Protein AF-A0A7C0VFT2-F1 (afdb_monomer_lite)

Secondary structure (DSSP, 8-state):
-PPPHHHHHHHHHHHHHHHHHHHHHHGGGHHHHHHHHHHHHHHHHHHHHHHHTTS-EEEEEEEETTEEEEEEE-TTHHHHHHH-

Foldseek 3Di:
DQDDPCLLPCVLVVCVVVLVVVCVPVPPVSVVVSVVSLVVSLVSLVVCQVVQVVPWDWDWDCPDVVDIDTDIGHPVVSVVSNVD

Radius of gyration: 15.29 Å; chains: 1; bounding box: 36×20×45 Å

Sequence (84 aa):
MVGSLWLAVLLPVAFMPVVYLLGRQMGGRVAWVAALPLVYTTLSLVRLMPVVSGAPVAEYLEWLPGVRFGFYLDGLSLPIAALV

pLDDT: mean 89.76, std 8.19, range [43.81, 95.69]

Structure (mmCIF, N/CA/C/O backbone):
data_AF-A0A7C0VFT2-F1
#
_entry.id   AF-A0A7C0VFT2-F1
#
loop_
_atom_site.group_PDB
_atom_site.id
_atom_site.type_symbol
_atom_site.label_atom_id
_atom_site.label_alt_id
_atom_site.label_comp_id
_atom_site.label_asym_id
_atom_site.label_entity_id
_atom_site.label_seq_id
_atom_site.pdbx_PDB_ins_code
_atom_site.Cartn_x
_atom_site.Cartn_y
_atom_site.Cartn_z
_atom_site.occupancy
_atom_site.B_iso_or_equiv
_atom_site.auth_seq_id
_atom_site.auth_comp_id
_atom_site.auth_asym_id
_atom_site.auth_atom_id
_atom_site.pdbx_PDB_model_num
ATOM 1 N N . MET A 1 1 ? 14.771 -12.351 -2.140 1.00 43.81 1 MET A N 1
ATOM 2 C CA . MET A 1 1 ? 13.441 -12.560 -2.749 1.00 43.81 1 MET A CA 1
ATOM 3 C C . MET A 1 1 ? 12.858 -11.188 -3.025 1.00 43.81 1 MET A C 1
ATOM 5 O O . MET A 1 1 ? 12.776 -10.405 -2.088 1.00 43.81 1 MET A O 1
ATOM 9 N N . VAL A 1 2 ? 12.572 -10.860 -4.287 1.00 54.38 2 VAL A N 1
ATOM 10 C CA . VAL A 1 2 ? 11.854 -9.624 -4.643 1.00 54.38 2 VAL A CA 1
ATOM 11 C C . VAL A 1 2 ? 10.475 -9.719 -3.983 1.00 54.38 2 VAL A C 1
ATOM 13 O O . VAL A 1 2 ? 9.819 -10.751 -4.107 1.00 54.38 2 VAL A O 1
ATOM 16 N N . GLY A 1 3 ? 10.098 -8.729 -3.171 1.00 65.56 3 GLY A N 1
ATOM 17 C CA . GLY A 1 3 ? 8.779 -8.709 -2.534 1.00 65.56 3 GLY A CA 1
ATOM 18 C C . GLY A 1 3 ? 7.689 -8.582 -3.596 1.00 65.56 3 GLY A C 1
ATOM 19 O O . GLY A 1 3 ? 7.882 -7.849 -4.561 1.00 65.56 3 GLY A O 1
ATOM 20 N N . SER A 1 4 ? 6.571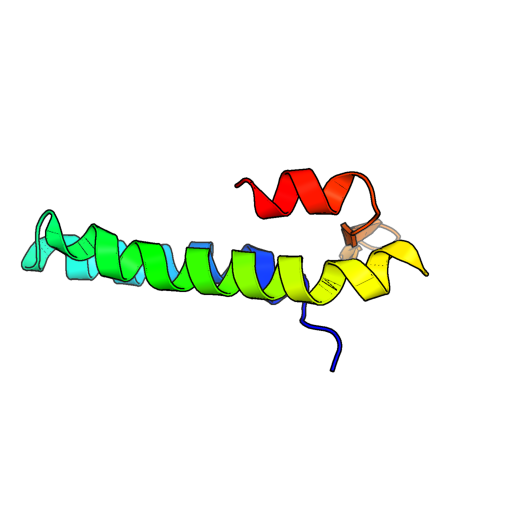 -9.295 -3.433 1.00 85.75 4 SER A N 1
ATOM 21 C CA . SER A 1 4 ? 5.495 -9.253 -4.427 1.00 85.75 4 SER A CA 1
ATOM 22 C C . SER A 1 4 ? 4.744 -7.922 -4.384 1.00 85.75 4 SER A C 1
ATOM 24 O O . SER A 1 4 ? 4.254 -7.516 -3.325 1.00 85.75 4 SER A O 1
ATOM 26 N N . LEU A 1 5 ? 4.611 -7.273 -5.544 1.00 89.75 5 LEU A N 1
ATOM 27 C CA . LEU A 1 5 ? 3.839 -6.035 -5.705 1.00 89.75 5 LEU A CA 1
ATOM 28 C C . LEU A 1 5 ? 2.347 -6.281 -5.459 1.00 89.75 5 LEU A C 1
ATOM 30 O O . LEU A 1 5 ? 1.676 -5.448 -4.852 1.00 89.75 5 LEU A O 1
ATOM 34 N N . TRP A 1 6 ? 1.839 -7.459 -5.837 1.00 91.12 6 TRP A N 1
ATOM 35 C CA . TRP A 1 6 ? 0.469 -7.860 -5.510 1.00 91.12 6 TRP A CA 1
ATOM 36 C C . TRP A 1 6 ? 0.210 -7.868 -4.008 1.00 91.12 6 TRP A C 1
ATOM 38 O O . TRP A 1 6 ? -0.812 -7.350 -3.568 1.00 91.12 6 TRP A O 1
ATOM 48 N N . LEU A 1 7 ? 1.135 -8.402 -3.207 1.00 89.69 7 LEU A N 1
ATOM 49 C CA . LEU A 1 7 ? 0.990 -8.381 -1.750 1.00 89.69 7 LEU A CA 1
ATOM 50 C C . LEU A 1 7 ? 1.037 -6.953 -1.206 1.00 89.69 7 LEU A C 1
ATOM 52 O O . LEU A 1 7 ? 0.243 -6.622 -0.329 1.00 89.69 7 LEU A O 1
ATOM 56 N N . ALA A 1 8 ? 1.910 -6.100 -1.748 1.00 89.81 8 ALA A N 1
ATOM 57 C CA . ALA A 1 8 ? 2.003 -4.703 -1.331 1.00 89.81 8 ALA A CA 1
ATOM 58 C C . ALA A 1 8 ? 0.682 -3.932 -1.526 1.00 89.81 8 ALA A C 1
ATOM 60 O O . ALA A 1 8 ? 0.371 -3.049 -0.736 1.00 89.81 8 ALA A O 1
ATOM 61 N N . VAL A 1 9 ? -0.120 -4.284 -2.536 1.00 90.44 9 VAL A N 1
ATOM 62 C CA . VAL A 1 9 ? -1.400 -3.611 -2.820 1.00 90.44 9 VAL A CA 1
ATOM 63 C C . VAL A 1 9 ? -2.596 -4.326 -2.188 1.00 90.44 9 VAL A C 1
ATOM 65 O O . VAL A 1 9 ? -3.514 -3.682 -1.683 1.00 90.44 9 VAL A O 1
ATOM 68 N N . LEU A 1 10 ? -2.615 -5.659 -2.202 1.00 92.44 10 LEU A N 1
ATOM 69 C CA . LEU A 1 10 ? -3.773 -6.436 -1.758 1.00 92.44 10 LEU A CA 1
ATOM 70 C C . LEU A 1 10 ? -3.815 -6.643 -0.246 1.00 92.44 10 LEU A C 1
ATOM 72 O O . LEU A 1 10 ? -4.898 -6.867 0.291 1.00 92.44 10 LEU A O 1
ATOM 76 N N . LEU A 1 11 ? -2.684 -6.564 0.461 1.00 93.00 11 LEU A N 1
ATOM 77 C CA . LEU A 1 11 ? -2.654 -6.828 1.900 1.00 93.00 11 LEU A CA 1
ATOM 78 C C . LEU A 1 11 ? -3.536 -5.859 2.717 1.00 93.00 11 LEU A C 1
ATOM 80 O O . LEU A 1 11 ? -4.318 -6.349 3.534 1.00 93.00 11 LEU A O 1
ATOM 84 N N . PRO A 1 12 ? -3.512 -4.526 2.501 1.00 92.12 12 PRO A N 1
ATOM 85 C CA . PRO A 1 12 ? -4.405 -3.608 3.211 1.00 92.12 12 PRO A CA 1
ATOM 86 C C . PRO A 1 12 ? -5.879 -3.870 2.892 1.00 92.12 12 PRO A C 1
ATOM 88 O O . PRO A 1 12 ? -6.720 -3.845 3.790 1.00 92.12 12 PRO A O 1
ATOM 91 N N . VAL A 1 13 ? -6.188 -4.195 1.632 1.00 93.62 13 VAL A N 1
ATOM 92 C CA . VAL A 1 13 ? -7.549 -4.529 1.185 1.00 93.62 13 VAL A CA 1
ATOM 93 C C . VAL A 1 13 ? -8.040 -5.810 1.861 1.00 93.62 13 VAL A C 1
ATOM 95 O O . VAL A 1 13 ? -9.144 -5.846 2.399 1.00 93.62 13 VAL A O 1
ATOM 98 N N . ALA A 1 14 ? -7.198 -6.843 1.918 1.00 93.50 14 ALA A N 1
ATOM 99 C CA . ALA A 1 14 ? -7.502 -8.096 2.602 1.00 93.50 14 ALA A CA 1
ATOM 100 C C . ALA A 1 14 ? -7.693 -7.910 4.118 1.00 93.50 14 ALA A C 1
ATOM 102 O O . ALA A 1 14 ? -8.458 -8.648 4.738 1.00 93.50 14 ALA A O 1
ATOM 103 N N . PHE A 1 15 ? -7.047 -6.905 4.719 1.00 94.62 15 PHE A N 1
ATOM 104 C CA . PHE A 1 15 ? -7.215 -6.560 6.132 1.00 94.62 15 PHE A CA 1
ATOM 105 C C . PHE A 1 15 ? -8.466 -5.722 6.430 1.00 94.62 15 PHE A C 1
ATOM 107 O O . PHE A 1 15 ? -8.883 -5.679 7.588 1.00 94.62 15 PHE A O 1
ATOM 114 N N . MET A 1 16 ? -9.115 -5.110 5.432 1.00 94.19 16 MET A N 1
ATOM 115 C CA . MET A 1 16 ? -10.353 -4.341 5.635 1.00 94.19 16 MET A CA 1
ATOM 116 C C . MET A 1 16 ? -11.439 -5.096 6.425 1.00 94.19 16 MET A C 1
ATOM 118 O O . MET A 1 16 ? -11.932 -4.532 7.406 1.00 94.19 16 MET A O 1
ATOM 122 N N . PRO A 1 17 ? -11.818 -6.350 6.094 1.00 94.94 17 PRO A N 1
ATOM 123 C CA . PRO A 1 17 ? -12.818 -7.080 6.875 1.00 94.94 17 PRO A CA 1
ATOM 124 C C . PRO A 1 17 ? -12.366 -7.341 8.317 1.00 94.94 17 PRO A C 1
ATOM 126 O O . PRO A 1 17 ? -13.174 -7.247 9.240 1.00 94.94 17 PRO A O 1
ATOM 129 N N . VAL A 1 18 ? -11.076 -7.613 8.534 1.00 94.44 18 VAL A N 1
ATOM 130 C CA . VAL A 1 18 ? -10.508 -7.846 9.872 1.00 94.44 18 VAL A CA 1
ATOM 131 C C . VAL A 1 18 ? -10.613 -6.580 10.721 1.00 94.44 18 VAL A C 1
ATOM 133 O O . VAL A 1 18 ? -11.116 -6.623 11.844 1.00 94.44 18 VAL A O 1
ATOM 136 N N . VAL A 1 19 ? -10.208 -5.438 10.160 1.00 94.88 19 VAL A N 1
ATOM 137 C CA . VAL A 1 19 ? -10.307 -4.126 10.810 1.00 94.88 19 VAL A CA 1
ATOM 138 C C . VAL A 1 19 ? -11.767 -3.763 11.081 1.00 94.88 19 VAL A C 1
ATOM 140 O O . VAL A 1 19 ? -12.082 -3.289 12.168 1.00 94.88 19 VAL A O 1
ATOM 143 N N . TYR A 1 20 ? -12.684 -4.033 10.150 1.00 94.81 20 TYR A N 1
ATOM 144 C CA . TYR A 1 20 ? -14.110 -3.764 10.344 1.00 94.81 20 TYR A CA 1
ATOM 145 C C . TYR A 1 20 ? -14.701 -4.561 11.516 1.00 94.81 20 TYR A C 1
ATOM 147 O O . TYR A 1 20 ? -15.381 -3.999 12.379 1.00 94.81 20 TYR A O 1
ATOM 155 N N . LEU A 1 21 ? -14.425 -5.867 11.575 1.00 95.69 21 LEU A N 1
ATOM 156 C CA . LEU A 1 21 ? -14.936 -6.741 12.632 1.00 95.69 21 LEU A CA 1
ATOM 157 C C . LEU A 1 21 ? -14.351 -6.381 14.000 1.00 95.69 21 LEU A C 1
ATOM 159 O O . LEU A 1 21 ? -15.099 -6.241 14.968 1.00 95.69 21 LEU A O 1
ATOM 163 N N . LEU A 1 22 ? -13.034 -6.171 14.078 1.00 94.12 22 LEU A N 1
ATOM 164 C CA . LEU A 1 22 ? -12.364 -5.782 15.322 1.00 94.12 22 LEU A CA 1
ATOM 165 C C . LEU A 1 22 ? -12.734 -4.362 15.759 1.00 94.12 22 LEU A C 1
ATOM 167 O O . LEU A 1 22 ? -12.807 -4.084 16.955 1.00 94.12 22 LEU A O 1
ATOM 171 N N . GLY A 1 23 ? -13.043 -3.475 14.812 1.00 93.94 23 GLY A N 1
ATOM 172 C CA . GLY A 1 23 ? -13.464 -2.102 15.087 1.00 93.94 23 GLY A CA 1
ATOM 173 C C . GLY A 1 23 ? -14.751 -2.033 15.900 1.00 93.94 23 GLY A C 1
ATOM 174 O O . GLY A 1 23 ? -14.884 -1.166 16.762 1.00 93.94 23 GLY A O 1
ATOM 175 N N . ARG A 1 24 ? -15.654 -3.006 15.715 1.00 91.31 24 ARG A N 1
ATOM 176 C CA . ARG A 1 24 ? -16.880 -3.132 16.519 1.00 91.31 24 ARG A CA 1
ATOM 177 C C . ARG A 1 24 ? -16.606 -3.418 17.998 1.00 91.31 24 ARG A C 1
ATOM 179 O O . ARG A 1 24 ? -17.429 -3.061 18.830 1.00 91.31 24 ARG A O 1
ATOM 186 N N . GLN A 1 25 ? -15.483 -4.061 18.323 1.00 92.00 25 GLN A N 1
ATOM 187 C CA . GLN A 1 25 ? -15.141 -4.466 19.693 1.00 92.00 25 GLN A CA 1
ATOM 188 C C . GLN A 1 25 ? -14.136 -3.516 20.357 1.00 92.00 25 GLN A C 1
ATOM 190 O O . GLN A 1 25 ? -14.244 -3.219 21.542 1.00 92.00 25 GLN A O 1
ATOM 195 N N . MET A 1 26 ? -13.145 -3.045 19.600 1.00 91.00 26 MET A N 1
ATOM 196 C CA . MET A 1 26 ? -11.991 -2.306 20.124 1.00 91.00 26 MET A CA 1
ATOM 197 C C . MET A 1 26 ? -12.159 -0.781 20.065 1.00 91.00 26 MET A C 1
ATOM 199 O O . MET A 1 26 ? -11.334 -0.051 20.627 1.00 91.00 26 MET A O 1
ATOM 203 N N . GLY A 1 27 ? -13.184 -0.286 19.362 1.00 90.69 27 GLY A N 1
ATOM 204 C CA . GLY A 1 27 ? -13.369 1.141 19.105 1.00 90.69 27 GLY A CA 1
ATOM 205 C C . GLY A 1 27 ? -12.131 1.755 18.441 1.00 90.69 27 GLY A C 1
ATOM 206 O O . GLY A 1 27 ? -11.536 1.166 17.540 1.00 90.69 27 GLY A O 1
ATOM 207 N N . GLY A 1 28 ? -11.689 2.920 18.926 1.00 89.25 28 GLY A N 1
ATOM 208 C CA . GLY A 1 28 ? -10.551 3.654 18.352 1.00 89.25 28 GLY A CA 1
ATOM 209 C C . GLY A 1 28 ? -9.203 2.919 18.392 1.00 89.25 28 GLY A C 1
ATOM 210 O O . GLY A 1 28 ? -8.316 3.229 17.602 1.00 89.25 28 GLY A O 1
ATOM 211 N N . ARG A 1 29 ? -9.035 1.901 19.251 1.00 93.44 29 ARG A N 1
ATOM 212 C CA . ARG A 1 29 ? -7.782 1.121 19.316 1.00 93.44 29 ARG A CA 1
ATOM 213 C C . ARG A 1 29 ? -7.552 0.256 18.076 1.00 93.44 29 ARG A C 1
ATOM 215 O O . ARG A 1 29 ? -6.419 -0.154 17.841 1.00 93.44 29 ARG A O 1
ATOM 222 N N . VAL A 1 30 ? -8.586 0.015 17.263 1.00 94.75 30 VAL A N 1
ATOM 223 C CA . VAL A 1 30 ? -8.460 -0.745 16.010 1.00 94.75 30 VAL A CA 1
ATOM 224 C C . VAL A 1 30 ? -7.535 -0.066 14.994 1.00 94.75 30 VAL A C 1
ATOM 226 O O . VAL A 1 30 ? -6.988 -0.741 14.127 1.00 94.75 30 VAL A O 1
ATOM 229 N N . ALA A 1 31 ? -7.290 1.243 15.131 1.00 93.19 31 ALA A N 1
ATOM 230 C CA . ALA A 1 31 ? -6.342 1.972 14.292 1.00 93.19 31 ALA A CA 1
ATOM 231 C C . ALA A 1 31 ? -4.935 1.345 14.315 1.00 93.19 31 ALA A C 1
ATOM 233 O O . ALA A 1 31 ? -4.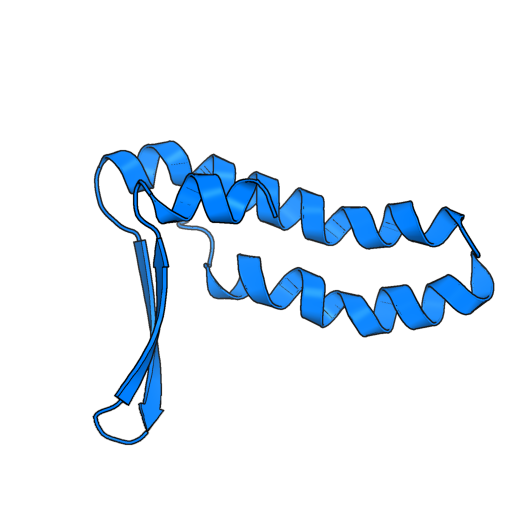279 1.285 13.281 1.00 93.19 31 ALA A O 1
ATOM 234 N N . TRP A 1 32 ? -4.499 0.789 15.454 1.00 93.75 32 TRP A N 1
ATOM 235 C CA . TRP A 1 32 ? -3.223 0.068 15.545 1.00 93.75 32 TRP A CA 1
ATOM 236 C C . TRP A 1 32 ? -3.211 -1.225 14.732 1.00 93.75 32 TRP A C 1
ATOM 238 O O . TRP A 1 32 ? -2.188 -1.582 14.158 1.00 93.75 32 TRP A O 1
ATOM 248 N N . VAL A 1 33 ? -4.352 -1.909 14.645 1.00 93.56 33 VAL A N 1
ATOM 249 C CA . VAL A 1 33 ? -4.498 -3.108 13.812 1.00 93.56 33 VAL A CA 1
ATOM 250 C C . VAL A 1 33 ? -4.513 -2.726 12.333 1.00 93.56 33 VAL A C 1
ATOM 252 O O . VAL A 1 33 ? -3.878 -3.396 11.528 1.00 93.56 33 VAL A O 1
ATOM 255 N N . ALA A 1 34 ? -5.182 -1.625 11.981 1.00 93.50 34 ALA A N 1
ATOM 256 C CA . ALA A 1 34 ? -5.189 -1.089 10.621 1.00 93.50 34 ALA A CA 1
ATOM 257 C C . ALA A 1 34 ? -3.806 -0.590 10.168 1.00 93.50 34 ALA A C 1
ATOM 259 O O . ALA A 1 34 ? -3.479 -0.677 8.988 1.00 93.50 34 ALA A O 1
ATOM 260 N N . ALA A 1 35 ? -2.972 -0.117 11.098 1.00 94.00 35 ALA A N 1
ATOM 261 C CA . ALA A 1 35 ? -1.610 0.312 10.805 1.00 94.00 35 ALA A CA 1
ATOM 262 C C . ALA A 1 35 ? -0.677 -0.854 10.437 1.00 94.00 35 ALA A C 1
ATOM 264 O O . ALA A 1 35 ? 0.256 -0.653 9.669 1.00 94.00 35 ALA A O 1
ATOM 265 N N . LEU A 1 36 ? -0.916 -2.073 10.937 1.00 93.56 36 LEU A N 1
ATOM 266 C CA . LEU A 1 36 ? -0.058 -3.235 10.661 1.00 93.56 36 LEU A CA 1
ATOM 267 C C . LEU A 1 36 ? 0.129 -3.539 9.164 1.00 93.56 36 LEU A C 1
ATOM 269 O O . LEU A 1 36 ? 1.283 -3.609 8.732 1.00 93.56 36 LEU A O 1
ATOM 273 N N . PRO A 1 37 ? -0.938 -3.720 8.355 1.00 93.31 37 PRO A N 1
ATOM 274 C CA . PRO A 1 37 ? -0.772 -3.964 6.928 1.00 93.31 37 PRO A CA 1
ATOM 275 C C . PRO A 1 37 ? -0.110 -2.774 6.229 1.00 93.31 37 PRO A C 1
ATOM 277 O O . PRO A 1 37 ? 0.769 -3.005 5.414 1.00 93.31 37 PRO A O 1
ATOM 280 N N . LEU A 1 38 ? -0.442 -1.529 6.593 1.00 92.88 38 LEU A N 1
ATOM 281 C CA . LEU A 1 38 ? 0.168 -0.331 5.999 1.00 92.88 38 LEU A CA 1
ATOM 282 C C . LEU A 1 38 ? 1.676 -0.257 6.272 1.00 92.88 38 LEU A C 1
ATOM 284 O O . LEU A 1 38 ? 2.477 -0.081 5.364 1.00 92.88 38 LEU A O 1
ATOM 288 N N . VAL A 1 39 ? 2.101 -0.482 7.517 1.00 93.31 39 VAL A N 1
ATOM 289 C CA . VAL A 1 39 ? 3.529 -0.507 7.863 1.00 93.31 39 VAL A CA 1
ATOM 290 C C . VAL A 1 39 ? 4.245 -1.629 7.111 1.00 93.31 39 VAL A C 1
ATOM 292 O O . VAL A 1 39 ? 5.357 -1.431 6.620 1.00 93.31 39 VAL A O 1
ATOM 295 N N . TYR A 1 40 ? 3.619 -2.800 6.976 1.00 92.06 40 TYR A N 1
ATOM 296 C CA . TYR A 1 40 ? 4.192 -3.901 6.204 1.00 92.06 40 TYR A CA 1
ATOM 297 C C . TYR A 1 40 ? 4.368 -3.541 4.722 1.00 92.06 40 TYR A C 1
ATOM 299 O O . TYR A 1 40 ? 5.420 -3.837 4.144 1.00 92.06 40 TYR A O 1
ATOM 307 N N . THR A 1 41 ? 3.374 -2.900 4.100 1.00 91.94 41 THR A N 1
ATOM 308 C CA . THR A 1 41 ? 3.444 -2.496 2.690 1.00 91.9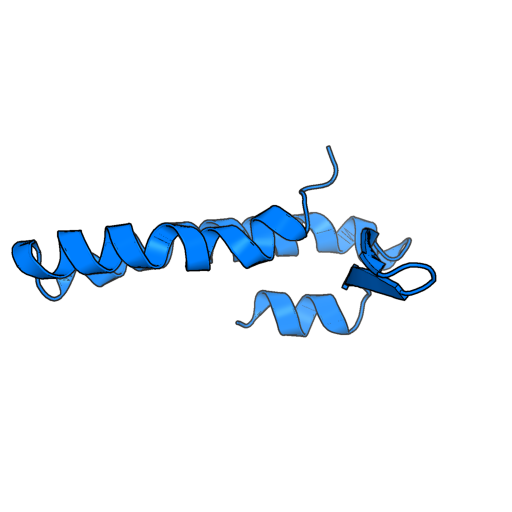4 41 THR A CA 1
ATOM 309 C C . THR A 1 41 ? 4.494 -1.411 2.486 1.00 91.94 41 THR A C 1
ATOM 311 O O . THR A 1 41 ? 5.358 -1.576 1.624 1.00 91.94 41 THR A O 1
ATOM 314 N N . THR A 1 42 ? 4.533 -0.382 3.338 1.00 91.94 42 THR A N 1
ATOM 315 C CA . THR A 1 42 ? 5.562 0.668 3.290 1.00 91.94 42 THR A CA 1
ATOM 316 C C . THR A 1 42 ? 6.966 0.082 3.438 1.00 91.94 42 THR A C 1
ATOM 318 O O . THR A 1 42 ? 7.844 0.367 2.624 1.00 91.94 42 THR A O 1
ATOM 321 N N . LEU A 1 43 ? 7.198 -0.797 4.421 1.00 91.31 43 LEU A N 1
ATOM 322 C CA . LEU A 1 43 ? 8.503 -1.445 4.604 1.00 91.31 43 LEU A CA 1
ATOM 323 C C . LEU A 1 43 ? 8.891 -2.313 3.401 1.00 91.31 43 LEU A C 1
ATOM 325 O O . LEU A 1 43 ? 10.067 -2.370 3.035 1.00 91.31 43 LEU A O 1
ATOM 329 N N . SER A 1 44 ? 7.921 -2.984 2.779 1.00 90.31 44 SER A N 1
ATOM 330 C CA . SER A 1 44 ? 8.154 -3.799 1.585 1.00 90.31 44 SER A CA 1
ATOM 331 C C . SER A 1 44 ? 8.559 -2.939 0.385 1.00 90.31 44 SER A C 1
ATOM 333 O O . SER A 1 44 ? 9.508 -3.292 -0.311 1.00 90.31 44 SER A O 1
ATOM 335 N N . LEU A 1 45 ? 7.914 -1.786 0.186 1.00 90.81 45 LEU A N 1
ATOM 336 C CA . LEU A 1 45 ? 8.240 -0.839 -0.886 1.00 90.81 45 LEU A CA 1
ATOM 337 C C . LEU A 1 45 ? 9.594 -0.153 -0.667 1.00 90.81 45 LEU A C 1
ATOM 339 O O . LEU A 1 45 ? 10.404 -0.082 -1.589 1.00 90.81 45 LEU A O 1
ATOM 343 N N . VAL A 1 46 ? 9.895 0.278 0.561 1.00 89.81 46 VAL A N 1
ATOM 344 C CA . VAL A 1 46 ? 11.195 0.886 0.898 1.00 89.81 46 VAL A CA 1
ATOM 345 C C . VAL A 1 46 ? 12.344 -0.096 0.649 1.00 89.81 46 VAL A C 1
ATOM 347 O O . VAL A 1 46 ? 13.387 0.289 0.126 1.00 89.81 46 VAL A O 1
ATOM 350 N N . ARG A 1 47 ? 12.153 -1.392 0.931 1.00 89.38 47 ARG A N 1
ATOM 351 C CA . ARG A 1 47 ? 13.148 -2.434 0.614 1.00 89.38 47 ARG A CA 1
ATOM 352 C C . ARG A 1 47 ? 13.413 -2.598 -0.885 1.00 89.38 47 ARG A C 1
ATOM 354 O O . ARG A 1 47 ? 14.484 -3.081 -1.244 1.00 89.38 47 ARG A O 1
ATOM 361 N N . LEU A 1 48 ? 12.471 -2.216 -1.747 1.00 87.56 48 LEU A N 1
ATOM 362 C CA . LEU A 1 48 ? 12.623 -2.287 -3.202 1.00 87.56 48 LEU A CA 1
ATOM 363 C C . LEU A 1 48 ? 13.350 -1.070 -3.792 1.00 87.56 48 LEU A C 1
ATOM 365 O O . LEU A 1 48 ? 13.816 -1.163 -4.924 1.00 87.56 48 LEU A O 1
ATOM 369 N N . MET A 1 49 ? 13.534 0.023 -3.039 1.00 85.81 49 MET A N 1
ATOM 370 C CA . MET A 1 49 ? 14.248 1.227 -3.503 1.00 85.81 49 MET A CA 1
ATOM 371 C C . MET A 1 49 ? 15.590 0.955 -4.203 1.00 85.81 49 MET A C 1
ATOM 373 O O . MET A 1 49 ? 15.747 1.405 -5.338 1.00 85.81 49 MET A O 1
ATOM 377 N N . PRO A 1 50 ? 16.546 0.213 -3.604 1.00 83.88 50 PRO A N 1
ATOM 378 C CA . PRO A 1 50 ? 17.844 -0.027 -4.240 1.00 83.88 50 PRO A CA 1
ATOM 379 C C . PRO A 1 50 ? 17.755 -0.92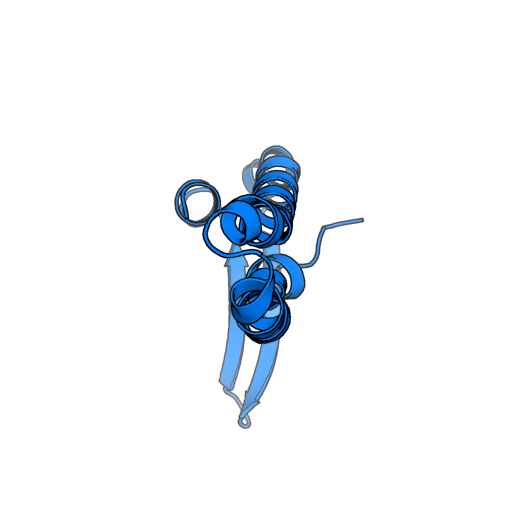7 -5.481 1.00 83.88 50 PRO A C 1
ATOM 381 O O . PRO A 1 50 ? 18.645 -0.907 -6.327 1.00 83.88 50 PRO A O 1
ATOM 384 N N . VAL A 1 51 ? 16.696 -1.734 -5.597 1.00 84.00 51 VAL A N 1
ATOM 385 C CA . VAL A 1 51 ? 16.461 -2.593 -6.766 1.00 84.00 51 VAL A CA 1
ATOM 386 C C . VAL A 1 51 ? 15.902 -1.753 -7.912 1.00 84.00 51 VAL A C 1
ATOM 388 O O . VAL A 1 51 ? 16.430 -1.784 -9.021 1.00 84.00 51 VAL A O 1
ATOM 391 N N . VAL A 1 52 ? 14.888 -0.941 -7.611 1.00 85.94 52 VAL A N 1
ATOM 392 C CA . VAL A 1 52 ? 14.183 -0.090 -8.576 1.00 85.94 52 VAL A CA 1
ATOM 393 C C . VAL A 1 52 ? 15.084 0.999 -9.163 1.00 85.94 52 VAL A C 1
ATOM 395 O O . VAL A 1 52 ? 14.908 1.380 -10.318 1.00 85.94 52 VAL A O 1
ATOM 398 N N . SER A 1 53 ? 16.099 1.457 -8.422 1.00 80.50 53 SER A N 1
ATOM 399 C CA . SER A 1 53 ? 17.106 2.382 -8.956 1.00 80.50 53 SER A CA 1
ATOM 400 C C . SER A 1 53 ? 17.988 1.773 -10.054 1.00 80.50 53 SER A C 1
ATOM 402 O O . SER A 1 53 ? 18.571 2.517 -10.837 1.00 80.50 53 SER A O 1
ATOM 404 N N . GLY A 1 54 ? 18.115 0.440 -10.102 1.00 82.56 54 GLY A N 1
ATOM 405 C CA . GLY A 1 54 ? 18.900 -0.275 -11.113 1.00 82.56 54 GLY A CA 1
ATOM 406 C C . GLY A 1 54 ? 18.059 -0.823 -12.269 1.00 82.56 54 GLY A C 1
ATOM 407 O O . GLY A 1 54 ? 18.513 -0.814 -13.411 1.00 82.56 54 GLY A O 1
ATOM 408 N N . ALA A 1 55 ? 16.840 -1.289 -11.987 1.00 87.06 55 ALA A N 1
ATOM 409 C CA . ALA A 1 55 ? 15.885 -1.749 -12.991 1.00 87.06 55 ALA A CA 1
ATOM 410 C C . ALA A 1 55 ? 14.445 -1.712 -12.444 1.00 87.06 55 ALA A C 1
ATOM 412 O O . ALA A 1 55 ? 14.234 -2.055 -11.279 1.00 87.06 55 ALA A O 1
ATOM 413 N N . PRO A 1 56 ? 13.443 -1.359 -13.268 1.00 89.81 56 PRO A N 1
ATOM 414 C CA . PRO A 1 56 ? 12.045 -1.380 -12.851 1.00 89.81 56 PRO A CA 1
ATOM 415 C C . PRO A 1 56 ? 11.580 -2.807 -12.524 1.00 89.81 56 PRO A C 1
ATOM 417 O O . PRO A 1 56 ? 11.995 -3.778 -13.161 1.00 89.81 56 PRO A O 1
ATOM 420 N N . VAL A 1 57 ? 10.688 -2.932 -11.541 1.00 91.38 57 VAL A N 1
ATOM 421 C CA . VAL A 1 57 ? 10.075 -4.204 -11.131 1.00 91.38 57 VAL A CA 1
ATOM 422 C C . VAL A 1 57 ? 8.652 -4.248 -11.664 1.00 91.38 57 VAL A C 1
ATOM 424 O O . VAL A 1 57 ? 7.877 -3.328 -11.420 1.00 91.38 57 VAL A O 1
ATOM 427 N N . ALA A 1 58 ? 8.288 -5.314 -12.374 1.00 92.19 58 ALA A N 1
ATOM 428 C CA . ALA A 1 58 ? 6.966 -5.427 -12.972 1.00 92.19 58 ALA A CA 1
ATOM 429 C C . ALA A 1 58 ? 6.330 -6.799 -12.729 1.00 92.19 58 ALA A C 1
ATOM 431 O O . ALA A 1 58 ? 6.954 -7.833 -12.967 1.00 92.19 58 ALA A O 1
ATOM 432 N N . GLU A 1 59 ? 5.071 -6.801 -12.298 1.00 92.88 59 GLU A N 1
ATOM 433 C CA . GLU A 1 59 ? 4.266 -8.004 -12.085 1.00 92.88 59 GLU A CA 1
ATOM 434 C C . GLU A 1 59 ? 2.957 -7.880 -12.856 1.00 92.88 59 GLU A C 1
ATOM 436 O O . GLU A 1 59 ? 2.147 -7.005 -12.565 1.00 92.88 59 GLU A O 1
ATOM 441 N N . TYR A 1 60 ? 2.733 -8.775 -13.820 1.00 93.62 60 TYR A N 1
ATOM 442 C CA . TYR A 1 60 ? 1.546 -8.762 -14.673 1.00 93.62 60 TYR A CA 1
ATOM 443 C C . TYR A 1 60 ? 0.826 -10.105 -14.648 1.00 93.62 60 TYR A C 1
ATOM 445 O O . TYR A 1 60 ? 1.465 -11.155 -14.690 1.00 93.62 60 TYR A O 1
ATOM 453 N N . LEU A 1 61 ? -0.500 -10.047 -14.691 1.00 92.81 61 LEU A N 1
ATOM 454 C CA . LEU A 1 61 ? -1.393 -11.158 -14.987 1.00 92.81 61 LEU A CA 1
ATOM 455 C C . LEU A 1 61 ? -2.130 -10.891 -16.303 1.00 92.81 61 LEU A C 1
ATOM 457 O O . LEU A 1 61 ? -2.367 -9.741 -16.681 1.00 92.81 61 LEU A O 1
ATOM 461 N N . GLU A 1 62 ? -2.465 -11.950 -17.030 1.00 94.06 62 GLU A N 1
ATOM 462 C CA . GLU A 1 62 ? -3.349 -11.844 -18.189 1.00 94.06 62 GLU A CA 1
ATOM 463 C C . GLU A 1 62 ? -4.788 -11.724 -17.687 1.00 94.06 62 GLU A C 1
ATOM 465 O O . GLU A 1 62 ? -5.269 -12.591 -16.959 1.00 94.06 62 GLU A O 1
ATOM 470 N N . TRP A 1 63 ? -5.448 -10.614 -18.014 1.00 91.75 63 TRP A N 1
ATOM 471 C CA . TRP A 1 63 ? -6.813 -10.349 -17.561 1.00 91.75 63 TRP A CA 1
ATOM 472 C C . TRP A 1 63 ? -7.837 -10.748 -18.625 1.00 91.75 63 TRP A C 1
ATOM 474 O O . TRP A 1 63 ? -8.827 -11.413 -18.330 1.00 91.75 63 TRP A O 1
ATOM 484 N N . LEU A 1 64 ? -7.570 -10.366 -19.872 1.00 94.94 64 LEU A N 1
ATOM 485 C CA . LEU A 1 64 ? -8.320 -10.751 -21.064 1.00 94.94 64 LEU A CA 1
ATOM 486 C C . LEU A 1 64 ? -7.312 -11.115 -22.164 1.00 94.94 64 LEU A C 1
ATOM 488 O O . LEU A 1 64 ? -6.164 -10.674 -22.081 1.00 94.94 64 LEU A O 1
ATOM 492 N N . PRO A 1 65 ? -7.715 -11.853 -23.212 1.00 94.19 65 PRO A N 1
ATOM 493 C CA . PRO A 1 65 ? -6.827 -12.162 -24.328 1.00 94.19 65 PRO A CA 1
ATOM 494 C C . PRO A 1 65 ? -6.209 -10.886 -24.915 1.00 94.19 65 PRO A C 1
ATOM 496 O O . PRO A 1 65 ? -6.918 -10.000 -25.391 1.00 94.19 65 PRO A O 1
ATOM 499 N N . GLY A 1 66 ? -4.882 -10.773 -24.843 1.00 92.94 66 GLY A N 1
ATOM 500 C CA . GLY A 1 66 ? -4.142 -9.594 -25.309 1.00 92.94 66 GLY A CA 1
ATOM 501 C C . GLY A 1 66 ? -4.130 -8.392 -24.352 1.00 92.94 66 GLY A C 1
ATOM 502 O O . GLY A 1 66 ? -3.507 -7.381 -24.670 1.00 92.94 66 GLY A O 1
ATOM 503 N N . VAL A 1 67 ? -4.751 -8.490 -23.171 1.00 93.62 67 VAL A N 1
ATOM 504 C CA . VAL A 1 67 ? -4.761 -7.439 -22.139 1.00 93.62 67 VAL A CA 1
ATOM 505 C C . VAL A 1 67 ? -4.096 -7.949 -20.865 1.00 93.62 67 VAL A C 1
ATOM 507 O O . VAL A 1 67 ? -4.592 -8.847 -20.181 1.00 93.62 67 VAL A O 1
ATOM 510 N N . ARG A 1 68 ? -2.973 -7.323 -20.510 1.00 94.31 68 ARG A N 1
ATOM 511 C CA . ARG A 1 68 ? -2.234 -7.606 -19.277 1.00 94.31 68 ARG A CA 1
ATOM 512 C C . ARG A 1 68 ? -2.525 -6.520 -18.255 1.00 94.31 68 ARG A C 1
ATOM 514 O O . ARG A 1 68 ? -2.393 -5.337 -18.557 1.00 94.31 68 ARG A O 1
ATOM 521 N N . PHE A 1 69 ? -2.894 -6.930 -17.053 1.00 94.00 69 PHE A N 1
ATOM 522 C CA . PHE A 1 69 ? -3.078 -6.041 -15.916 1.00 94.00 69 PHE A CA 1
ATOM 523 C C . PHE A 1 69 ? -1.989 -6.319 -14.888 1.00 94.00 69 PHE A C 1
ATOM 525 O O . PHE A 1 69 ? -1.580 -7.463 -14.700 1.00 94.00 69 PHE A O 1
ATOM 532 N N . GLY A 1 70 ? -1.476 -5.284 -14.239 1.00 93.12 70 GLY A N 1
ATOM 533 C CA . GLY A 1 70 ? -0.383 -5.473 -13.307 1.00 93.12 70 GLY A CA 1
ATOM 534 C C . GLY A 1 70 ? 0.188 -4.190 -12.761 1.00 93.12 70 GLY A C 1
ATOM 535 O O . GLY A 1 70 ? -0.314 -3.097 -13.020 1.00 93.12 70 GLY A O 1
ATOM 536 N N . PHE A 1 71 ? 1.269 -4.357 -12.016 1.00 93.88 71 PHE A N 1
ATOM 537 C CA . PHE A 1 71 ? 1.985 -3.280 -11.365 1.00 93.88 71 PHE A CA 1
ATOM 538 C C . PHE A 1 71 ? 3.351 -3.117 -12.002 1.00 93.88 71 PHE A C 1
ATOM 540 O O . PHE A 1 71 ? 4.063 -4.091 -12.242 1.00 93.88 71 PHE A O 1
ATOM 547 N N . TYR A 1 72 ? 3.701 -1.866 -12.258 1.00 93.88 72 TYR A N 1
ATOM 548 C CA . TYR A 1 72 ? 5.000 -1.465 -12.758 1.00 93.88 72 TYR A CA 1
ATOM 549 C C . TYR A 1 72 ? 5.572 -0.461 -11.767 1.00 93.88 72 TYR A C 1
ATOM 551 O O . TYR A 1 72 ? 5.016 0.622 -11.595 1.00 93.88 72 TYR A O 1
ATOM 559 N N . LEU A 1 73 ? 6.631 -0.868 -11.075 1.00 93.44 73 LEU A N 1
ATOM 560 C CA . LEU A 1 73 ? 7.302 -0.090 -10.050 1.00 93.44 73 LEU A CA 1
ATOM 561 C C . LEU A 1 73 ? 8.645 0.400 -10.596 1.00 93.44 73 LEU A C 1
ATOM 563 O O . LEU A 1 73 ? 9.561 -0.381 -10.854 1.00 93.44 73 LEU A O 1
ATOM 567 N N . ASP A 1 74 ? 8.749 1.708 -10.755 1.00 92.44 74 ASP A N 1
ATOM 568 C CA . ASP A 1 74 ? 9.910 2.448 -11.233 1.00 92.44 74 ASP A CA 1
ATOM 569 C C . ASP A 1 74 ? 10.295 3.562 -10.245 1.00 92.44 74 ASP A C 1
ATOM 571 O O . ASP A 1 74 ? 9.679 3.740 -9.189 1.00 92.44 74 ASP A O 1
ATOM 575 N N . GLY A 1 75 ? 11.345 4.320 -10.573 1.00 90.19 75 GLY A N 1
ATOM 576 C CA . GLY A 1 75 ? 11.850 5.378 -9.696 1.00 90.19 75 GLY A CA 1
ATOM 577 C C . GLY A 1 75 ? 10.846 6.502 -9.413 1.00 90.19 75 GLY A C 1
ATOM 578 O O . GLY A 1 75 ? 11.039 7.243 -8.452 1.00 90.19 75 GLY A O 1
ATOM 579 N N . LEU A 1 76 ? 9.777 6.624 -10.208 1.00 90.38 76 LEU A N 1
ATOM 580 C CA . LEU A 1 76 ? 8.736 7.636 -10.034 1.00 90.38 76 LEU A CA 1
ATOM 581 C C . LEU A 1 76 ? 7.537 7.098 -9.246 1.00 90.38 76 LEU A C 1
ATOM 583 O O . LEU A 1 76 ? 7.038 7.764 -8.342 1.00 90.38 76 LEU A O 1
ATOM 587 N N . SER A 1 77 ? 7.075 5.893 -9.560 1.00 91.94 77 SER A N 1
ATOM 588 C CA . SER A 1 77 ? 5.933 5.260 -8.891 1.00 91.94 77 SER A CA 1
ATOM 589 C C . SER A 1 77 ? 6.262 4.791 -7.477 1.00 91.94 77 SER A C 1
ATOM 591 O O . SER A 1 77 ? 5.381 4.818 -6.621 1.00 91.94 77 SER A O 1
ATOM 593 N N . LEU A 1 78 ? 7.515 4.427 -7.187 1.00 91.12 78 LEU A N 1
ATOM 594 C CA . LEU A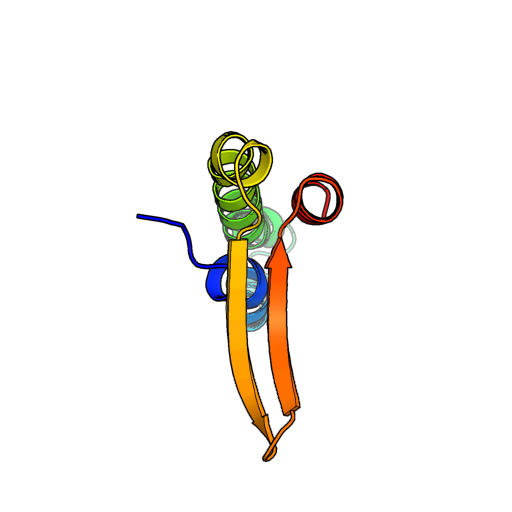 1 78 ? 7.922 3.999 -5.849 1.00 91.12 78 LEU A CA 1
ATOM 595 C C . LEU A 1 78 ? 7.700 5.061 -4.758 1.00 91.12 78 LEU A C 1
ATOM 597 O O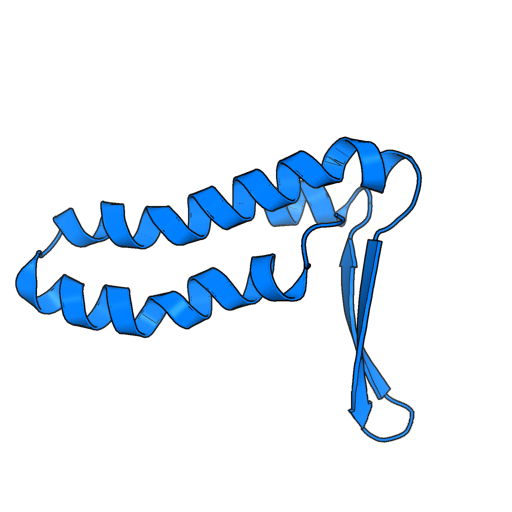 . LEU A 1 78 ? 7.046 4.730 -3.768 1.00 91.12 78 LEU A O 1
ATOM 601 N N . PRO A 1 79 ? 8.201 6.310 -4.872 1.00 89.00 79 PRO A N 1
ATOM 602 C CA . PRO A 1 79 ? 7.980 7.318 -3.833 1.00 89.00 79 PRO A CA 1
ATOM 603 C C . PRO A 1 79 ? 6.498 7.668 -3.658 1.00 89.00 79 PRO A C 1
ATOM 605 O O . PRO A 1 79 ? 6.076 7.949 -2.541 1.00 89.00 79 PRO A O 1
ATOM 608 N N . ILE A 1 80 ? 5.700 7.600 -4.730 1.00 90.62 80 ILE A N 1
ATOM 609 C CA . ILE A 1 80 ? 4.245 7.795 -4.657 1.00 90.62 80 ILE A CA 1
ATOM 610 C C . ILE A 1 80 ? 3.599 6.645 -3.877 1.00 90.62 80 ILE A C 1
ATOM 612 O O . ILE A 1 80 ? 2.831 6.887 -2.953 1.00 90.62 80 ILE A O 1
ATOM 616 N N . ALA A 1 81 ? 3.942 5.400 -4.211 1.00 89.81 81 ALA A N 1
ATOM 617 C CA . ALA A 1 81 ? 3.392 4.217 -3.560 1.00 89.81 81 ALA A CA 1
ATOM 618 C C . ALA A 1 81 ? 3.807 4.098 -2.085 1.00 89.81 81 ALA A C 1
ATOM 620 O O . ALA A 1 81 ? 3.044 3.573 -1.288 1.00 89.81 81 ALA A O 1
ATOM 621 N N . ALA A 1 82 ? 5.000 4.569 -1.710 1.00 86.38 82 ALA A N 1
ATOM 622 C CA . ALA A 1 82 ? 5.487 4.517 -0.330 1.00 86.38 82 ALA A CA 1
ATOM 623 C C . ALA A 1 82 ? 4.876 5.594 0.587 1.00 86.38 82 ALA A C 1
ATOM 625 O O . ALA A 1 82 ? 4.998 5.484 1.807 1.00 86.38 82 ALA A O 1
ATOM 626 N N . LEU A 1 83 ? 4.274 6.640 0.013 1.00 81.75 83 LEU A N 1
ATOM 627 C CA . LEU A 1 83 ? 3.639 7.731 0.755 1.00 81.75 83 LEU A CA 1
ATOM 628 C C . LEU A 1 83 ? 2.194 7.407 1.164 1.00 81.75 83 LEU A C 1
ATOM 630 O O . LEU A 1 83 ? 1.708 7.962 2.149 1.00 81.75 83 LEU A O 1
ATOM 634 N N . VAL A 1 84 ? 1.528 6.547 0.391 1.00 64.62 84 VAL A N 1
ATOM 635 C CA . VAL A 1 84 ? 0.133 6.113 0.581 1.00 64.62 84 VAL A CA 1
ATOM 636 C C . VAL A 1 84 ? 0.075 4.889 1.488 1.00 64.62 84 VAL A C 1
ATOM 638 O O . VAL A 1 84 ? -0.819 4.869 2.362 1.00 64.62 84 VAL A O 1
#